Protein AF-A0A6F9BX04-F1 (afdb_monomer)

Radius of gyration: 13.68 Å; Cα contacts (8 Å, |Δi|>4): 235; chains: 1; bounding box: 34×24×38 Å

Foldseek 3Di:
DDDLDQAKAFDAPQDDPDQPVVQADNVRQKGFDPFAAFKWKDKAFDDDDPPAFDWKFKDFPNDTPDIDGPDDDDTDGHGIITMIGGHRHDTDDDPVCRIDIDMDGPDGD

Nearest PDB structures (foldseek):
  1gr3-assembly1_A  TM=8.282E-01  e=3.010E-05  Homo sapiens
  4ous-assembly1_A  TM=8.365E-01  e=3.389E-04  Danio rerio
  4oul-assembly1_C  TM=8.678E-01  e=1.077E-03  Homo sapiens
  4oum-assembly1_A  TM=8.353E-01  e=1.342E-03  Homo sapiens
  4oul-assembly2_E  TM=8.354E-01  e=6.264E-03  Homo sapiens

pLDDT: mean 86.27, std 12.37, range [44.34, 96.44]

Sequence (109 aa):
GVGPFNTDTTLIYSKVFTNTGSAYNPTTGIFTATVRGVYCIRFTAIELRNDQWMAVYLYHNDKRLMYSNDQDDGAGGGGVVYMRLPSGQGLYDSNNNHNTFSGFLLCPV

Solvent-accessible surface area (backbone atoms only — not comparable to full-atom values): 6388 Å² total; per-residue (Å²): 90,48,66,62,34,97,49,70,37,71,44,57,64,66,81,76,89,78,57,82,88,64,34,55,39,55,90,69,24,39,33,41,56,89,63,58,38,45,35,49,42,47,70,44,78,45,58,77,57,85,98,55,49,48,41,39,32,39,31,43,78,92,38,78,77,44,76,28,47,98,84,57,88,77,78,50,76,62,44,43,35,37,44,28,34,44,52,63,21,27,35,42,59,62,98,82,60,60,53,44,79,48,75,46,82,75,44,78,107

Structure (mmCIF, N/CA/C/O backbone):
data_AF-A0A6F9BX04-F1
#
_entry.id   AF-A0A6F9BX04-F1
#
loop_
_atom_site.group_PDB
_atom_site.id
_atom_site.type_symbol
_atom_site.label_atom_id
_atom_site.label_alt_id
_atom_site.label_comp_id
_atom_site.label_asym_id
_atom_site.label_entity_id
_atom_site.label_seq_id
_atom_site.pdbx_PDB_ins_code
_atom_site.Cartn_x
_atom_site.Cartn_y
_atom_site.Cartn_z
_atom_site.occupancy
_atom_site.B_iso_or_equiv
_atom_site.auth_seq_id
_atom_site.auth_comp_id
_atom_site.auth_asym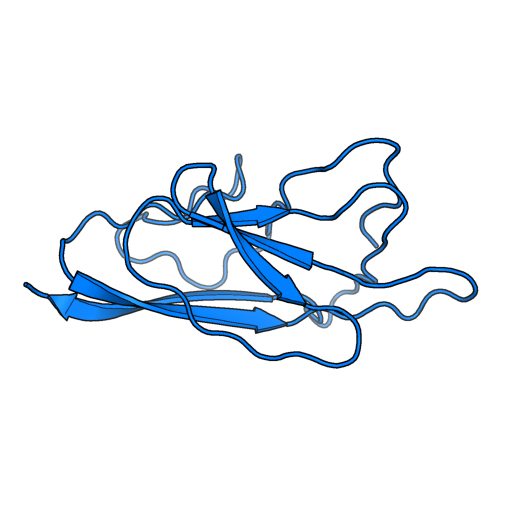_id
_atom_site.auth_atom_id
_atom_site.pdbx_PDB_model_num
ATOM 1 N N . GLY A 1 1 ? 13.688 1.552 -6.674 1.00 84.06 1 GLY A N 1
ATOM 2 C CA . GLY A 1 1 ? 12.462 1.167 -7.398 1.00 84.06 1 GLY A CA 1
ATOM 3 C C . GLY A 1 1 ? 12.033 -0.213 -6.955 1.00 84.06 1 GLY A C 1
ATOM 4 O O . GLY A 1 1 ? 12.883 -0.986 -6.527 1.00 84.06 1 GLY A O 1
ATOM 5 N N . VAL A 1 2 ? 10.740 -0.505 -7.032 1.00 91.06 2 VAL A N 1
ATOM 6 C CA . VAL A 1 2 ? 10.126 -1.792 -6.674 1.00 91.06 2 VAL A CA 1
ATOM 7 C C . VAL A 1 2 ? 9.583 -2.447 -7.946 1.00 91.06 2 VAL A C 1
ATOM 9 O O . VAL A 1 2 ? 9.087 -1.754 -8.837 1.00 91.06 2 VAL A O 1
ATOM 12 N N . GLY A 1 3 ? 9.709 -3.772 -8.054 1.00 92.69 3 GLY A N 1
ATOM 13 C CA . GLY A 1 3 ? 9.357 -4.515 -9.266 1.00 92.69 3 GLY A CA 1
ATOM 14 C C . GLY A 1 3 ? 10.213 -4.143 -10.494 1.00 92.69 3 GLY A C 1
ATOM 15 O O . GLY A 1 3 ? 11.170 -3.367 -10.377 1.00 92.69 3 GLY A O 1
ATOM 16 N N . PRO A 1 4 ? 9.882 -4.666 -11.683 1.00 92.88 4 PRO A N 1
ATOM 17 C CA . PRO A 1 4 ? 8.761 -5.563 -11.944 1.00 92.88 4 PRO A CA 1
ATOM 18 C C . PRO A 1 4 ? 8.962 -6.954 -11.338 1.00 92.88 4 PRO A C 1
ATOM 20 O O . PRO A 1 4 ? 10.076 -7.471 -11.281 1.00 92.88 4 PRO A O 1
ATOM 23 N N . PHE A 1 5 ? 7.866 -7.557 -10.879 1.00 93.94 5 PHE A N 1
ATOM 24 C CA . PHE A 1 5 ? 7.834 -8.938 -10.390 1.00 93.94 5 PHE A CA 1
ATOM 25 C C . PHE A 1 5 ? 7.019 -9.826 -11.336 1.00 93.94 5 PHE A C 1
ATOM 27 O O . PHE A 1 5 ? 6.115 -9.364 -12.035 1.00 93.94 5 PHE A O 1
ATOM 34 N N . ASN A 1 6 ? 7.297 -11.127 -11.336 1.00 94.88 6 ASN A N 1
ATOM 35 C CA . ASN A 1 6 ? 6.579 -12.120 -12.145 1.00 94.88 6 ASN A CA 1
ATOM 36 C C . ASN A 1 6 ? 5.237 -12.568 -11.530 1.00 94.88 6 ASN A C 1
ATOM 38 O O . ASN A 1 6 ? 4.532 -13.379 -12.121 1.00 94.88 6 ASN A O 1
ATOM 42 N N . THR A 1 7 ? 4.885 -12.045 -10.357 1.00 95.31 7 THR A N 1
ATOM 43 C CA . THR A 1 7 ? 3.627 -12.309 -9.653 1.00 95.31 7 THR A CA 1
ATOM 44 C C . THR A 1 7 ? 3.140 -11.047 -8.953 1.00 95.31 7 THR A C 1
ATOM 46 O O . THR A 1 7 ? 3.954 -10.209 -8.551 1.00 95.31 7 THR A O 1
ATOM 49 N N . ASP A 1 8 ? 1.830 -10.945 -8.732 1.00 94.25 8 ASP A N 1
ATOM 50 C CA . ASP A 1 8 ? 1.252 -9.889 -7.902 1.00 94.25 8 ASP A CA 1
ATOM 51 C C . ASP A 1 8 ? 1.889 -9.889 -6.511 1.00 94.25 8 ASP A C 1
ATOM 53 O O . ASP A 1 8 ? 1.886 -10.902 -5.808 1.00 94.25 8 ASP A O 1
ATOM 57 N N . THR A 1 9 ? 2.426 -8.743 -6.105 1.00 95.50 9 THR A N 1
ATOM 58 C CA . THR A 1 9 ? 3.220 -8.626 -4.880 1.00 95.50 9 THR A CA 1
ATOM 59 C C . THR A 1 9 ? 2.636 -7.552 -3.979 1.00 95.50 9 THR A C 1
ATOM 61 O O . THR A 1 9 ? 2.360 -6.440 -4.424 1.00 95.50 9 THR A O 1
ATOM 64 N N . THR A 1 10 ? 2.434 -7.869 -2.700 1.00 95.81 10 THR A N 1
ATOM 65 C CA . THR A 1 10 ? 1.998 -6.880 -1.705 1.00 95.81 10 THR A CA 1
ATOM 66 C C . THR A 1 10 ? 3.098 -5.841 -1.505 1.00 95.81 10 THR A C 1
ATOM 68 O O . THR A 1 10 ? 4.251 -6.189 -1.252 1.00 95.81 10 THR A O 1
ATOM 71 N N . LEU A 1 11 ? 2.745 -4.564 -1.636 1.00 95.38 11 LEU A N 1
ATOM 72 C CA . LEU A 1 11 ? 3.674 -3.460 -1.443 1.00 95.38 11 LEU A CA 1
ATOM 73 C C . LEU A 1 11 ? 3.920 -3.236 0.047 1.00 95.38 11 LEU A C 1
ATOM 75 O O . LEU A 1 11 ? 2.986 -3.083 0.832 1.00 95.38 11 LEU A O 1
ATOM 79 N N . ILE A 1 12 ? 5.198 -3.177 0.415 1.00 96.00 12 ILE A N 1
ATOM 80 C CA . ILE A 1 12 ? 5.644 -2.893 1.775 1.00 96.00 12 ILE A CA 1
ATOM 81 C C . ILE A 1 12 ? 6.225 -1.479 1.799 1.00 96.00 12 ILE A C 1
ATOM 83 O O . ILE A 1 12 ? 7.308 -1.229 1.273 1.00 96.00 12 ILE A O 1
ATOM 87 N N . TYR A 1 13 ? 5.520 -0.554 2.448 1.00 94.31 13 TYR A N 1
ATOM 88 C CA . TYR A 1 13 ? 6.030 0.783 2.750 1.00 94.31 13 TYR A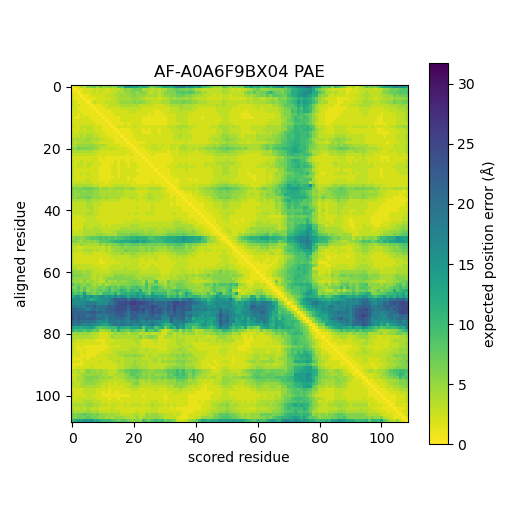 CA 1
ATOM 89 C C . TYR A 1 13 ? 6.846 0.704 4.043 1.00 94.31 13 TYR A C 1
ATOM 91 O O . TYR A 1 13 ? 6.301 0.782 5.145 1.00 94.31 13 TYR A O 1
ATOM 99 N N . SER A 1 14 ? 8.151 0.467 3.909 1.00 93.38 14 SER A N 1
ATOM 100 C CA . SER A 1 14 ? 9.066 0.225 5.035 1.00 93.38 14 SER A CA 1
ATOM 101 C C . SER A 1 14 ? 9.408 1.492 5.829 1.00 93.38 14 SER A C 1
ATOM 103 O O . SER A 1 14 ? 9.701 1.421 7.022 1.00 93.38 14 SER A O 1
ATOM 105 N N . LYS A 1 15 ? 9.343 2.667 5.193 1.00 94.25 15 LYS A N 1
ATOM 106 C CA . LYS A 1 15 ? 9.571 3.963 5.839 1.00 94.25 15 LYS A CA 1
ATOM 107 C C . LYS A 1 15 ? 8.286 4.475 6.493 1.00 94.25 15 LYS A C 1
ATOM 109 O O . LYS A 1 15 ? 7.415 5.030 5.829 1.00 94.25 15 LYS A O 1
ATOM 114 N N . VAL A 1 16 ? 8.183 4.301 7.808 1.00 95.81 16 VAL A N 1
ATOM 115 C CA . VAL A 1 16 ? 7.004 4.696 8.593 1.00 95.81 16 VAL A CA 1
ATOM 116 C C . VAL A 1 16 ? 7.158 6.124 9.123 1.00 95.81 16 VAL A C 1
ATOM 118 O O . VAL A 1 16 ? 7.996 6.378 9.982 1.00 95.81 16 VAL A O 1
ATOM 121 N N . PHE A 1 17 ? 6.320 7.049 8.647 1.00 95.00 17 PHE A N 1
ATOM 122 C CA . PHE A 1 17 ? 6.254 8.423 9.174 1.00 95.00 17 PHE A CA 1
ATOM 123 C C . PHE A 1 17 ? 5.388 8.531 10.431 1.00 95.00 17 PHE A C 1
ATOM 125 O O . PHE A 1 17 ? 5.709 9.258 11.367 1.00 95.00 17 PHE A O 1
ATOM 132 N N . THR A 1 18 ? 4.255 7.832 10.454 1.00 94.88 18 THR A N 1
ATOM 133 C CA . THR A 1 18 ? 3.314 7.805 11.578 1.00 94.88 18 THR A CA 1
ATOM 134 C C . THR A 1 18 ? 2.564 6.479 11.554 1.00 94.88 18 THR A C 1
ATOM 136 O O . THR A 1 18 ? 2.207 5.991 10.486 1.00 94.88 18 THR A O 1
ATOM 139 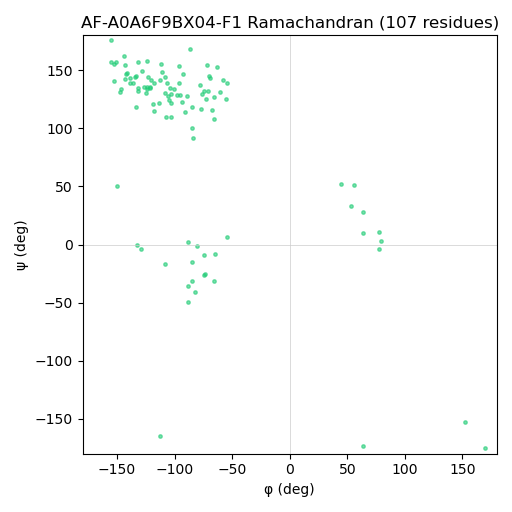N N . ASN A 1 19 ? 2.333 5.892 12.729 1.00 95.00 19 ASN A N 1
ATOM 140 C CA . ASN A 1 19 ? 1.570 4.651 12.887 1.00 95.00 19 ASN A CA 1
ATOM 141 C C . ASN A 1 19 ? 0.853 4.616 14.246 1.00 95.00 19 ASN A C 1
ATOM 143 O O . ASN A 1 19 ? 0.986 3.681 15.038 1.00 95.00 19 ASN A O 1
ATOM 147 N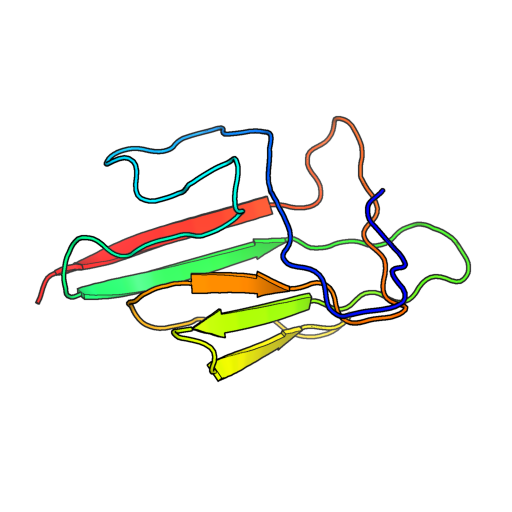 N . THR A 1 20 ? 0.139 5.695 14.558 1.00 92.00 20 THR A N 1
ATOM 148 C CA . THR A 1 20 ? -0.636 5.805 15.797 1.00 92.00 20 THR A CA 1
ATOM 149 C C . THR A 1 20 ? -1.694 4.705 15.853 1.00 92.00 20 THR A C 1
ATOM 151 O O . THR A 1 20 ? -2.416 4.481 14.885 1.00 92.00 20 THR A O 1
ATOM 154 N N . GLY A 1 21 ? -1.778 3.998 16.982 1.00 89.88 21 GLY A N 1
ATOM 155 C CA . GLY A 1 21 ? -2.667 2.842 17.136 1.00 89.88 21 GLY A CA 1
ATOM 156 C C . GLY A 1 21 ? -2.140 1.544 16.511 1.00 89.88 21 GLY A C 1
ATOM 157 O O . GLY A 1 21 ? -2.836 0.536 16.574 1.00 89.88 21 GLY A O 1
ATOM 158 N N . SER A 1 22 ? -0.922 1.545 15.948 1.00 93.75 22 SER A N 1
ATOM 159 C CA . SER A 1 22 ? -0.255 0.364 15.370 1.00 93.75 22 SER A CA 1
ATOM 160 C C . SER A 1 22 ? -1.098 -0.381 14.325 1.00 93.75 22 SER A C 1
ATOM 162 O O . SER A 1 22 ? -1.030 -1.603 14.212 1.00 93.75 22 SER A O 1
ATOM 164 N N . ALA A 1 23 ? -1.913 0.357 13.567 1.00 94.06 23 ALA A N 1
ATOM 165 C CA . ALA A 1 23 ? -2.819 -0.207 12.571 1.00 94.06 23 ALA A CA 1
ATOM 166 C C . ALA A 1 23 ? -2.084 -0.697 11.312 1.00 94.06 23 ALA A C 1
ATOM 168 O O . ALA A 1 23 ? -2.581 -1.581 10.622 1.00 94.06 23 ALA A O 1
ATOM 169 N N . TYR A 1 24 ? -0.908 -0.147 10.999 1.00 96.44 24 TYR A N 1
ATOM 170 C CA . TYR A 1 24 ? -0.085 -0.573 9.869 1.00 96.44 24 TYR A CA 1
ATOM 171 C C . TYR A 1 24 ? 1.067 -1.478 10.322 1.00 96.44 24 TYR A C 1
ATOM 173 O O . TYR A 1 24 ? 1.786 -1.155 11.268 1.00 96.44 24 TYR A O 1
ATOM 181 N N . ASN A 1 25 ? 1.282 -2.594 9.629 1.00 96.31 25 ASN A N 1
ATOM 182 C CA . ASN A 1 25 ? 2.410 -3.489 9.869 1.00 96.31 25 ASN A CA 1
ATOM 183 C C . ASN A 1 25 ? 3.492 -3.281 8.785 1.00 96.31 25 ASN A C 1
ATOM 185 O O . ASN A 1 25 ? 3.286 -3.686 7.639 1.00 96.31 25 ASN A O 1
ATOM 189 N N . PRO A 1 26 ? 4.664 -2.704 9.121 1.00 95.81 26 PRO A N 1
ATOM 190 C CA . PRO A 1 26 ? 5.717 -2.410 8.146 1.00 95.81 26 PRO A CA 1
ATOM 191 C C . PRO A 1 26 ? 6.487 -3.644 7.666 1.00 95.81 26 PRO A C 1
ATOM 193 O O . PRO A 1 26 ? 7.282 -3.533 6.740 1.00 95.81 26 PRO A O 1
ATOM 196 N N . THR A 1 27 ? 6.279 -4.811 8.277 1.00 96.25 27 THR A N 1
ATOM 197 C CA . THR A 1 27 ? 6.849 -6.081 7.812 1.00 96.25 27 THR A CA 1
ATOM 198 C C . THR A 1 27 ? 5.980 -6.722 6.734 1.00 96.25 27 THR A C 1
ATOM 200 O O . THR A 1 27 ? 6.505 -7.391 5.852 1.00 96.25 27 THR A O 1
ATOM 203 N N . THR A 1 28 ? 4.660 -6.522 6.783 1.00 96.19 28 THR A N 1
ATOM 204 C CA . THR A 1 28 ? 3.717 -7.155 5.845 1.00 96.19 28 THR A CA 1
ATOM 205 C C . THR A 1 28 ? 3.107 -6.191 4.829 1.00 96.19 28 THR A C 1
ATOM 207 O O . THR A 1 28 ? 2.555 -6.646 3.832 1.00 96.19 28 THR A O 1
ATOM 210 N N . GLY A 1 29 ? 3.179 -4.876 5.062 1.00 95.88 29 GLY A N 1
ATOM 211 C CA . GLY A 1 29 ? 2.523 -3.866 4.224 1.00 95.88 29 GLY A CA 1
ATOM 212 C C . GLY A 1 29 ? 1.014 -3.739 4.464 1.00 95.88 29 GLY A C 1
ATOM 213 O O . GLY A 1 29 ? 0.316 -3.088 3.688 1.00 95.88 29 GLY A O 1
ATOM 214 N N . ILE A 1 30 ? 0.493 -4.370 5.520 1.00 95.69 30 ILE A N 1
ATOM 215 C CA . ILE A 1 30 ? -0.947 -4.480 5.770 1.00 95.69 30 ILE A CA 1
ATOM 216 C C . ILE A 1 30 ? -1.407 -3.412 6.761 1.00 95.69 30 ILE A C 1
ATOM 218 O O . ILE A 1 30 ? -0.872 -3.302 7.864 1.00 95.69 30 ILE A O 1
ATOM 222 N N . PHE A 1 31 ? -2.453 -2.674 6.389 1.00 94.88 31 PHE A N 1
ATOM 223 C CA . PHE A 1 31 ? -3.225 -1.820 7.283 1.00 94.88 31 PHE A CA 1
ATOM 224 C C . PHE A 1 31 ? -4.458 -2.570 7.795 1.00 94.88 31 PHE A C 1
ATOM 226 O O . PHE A 1 31 ? -5.235 -3.113 7.014 1.00 94.88 31 PHE A O 1
ATOM 233 N N . THR A 1 32 ? -4.666 -2.586 9.106 1.00 93.75 32 THR A N 1
ATOM 234 C CA . THR A 1 32 ? -5.808 -3.235 9.756 1.00 93.75 32 THR A CA 1
ATOM 235 C C . THR A 1 32 ? -6.633 -2.194 10.497 1.00 93.75 32 THR A C 1
ATOM 237 O O . THR A 1 32 ? -6.172 -1.605 11.474 1.00 93.75 32 THR A O 1
ATOM 240 N N . ALA A 1 33 ? -7.875 -1.981 10.059 1.00 90.38 33 ALA A N 1
ATOM 241 C CA . ALA A 1 33 ? -8.830 -1.169 10.804 1.00 90.38 33 ALA A CA 1
ATOM 242 C C . ALA A 1 33 ? -9.183 -1.848 12.142 1.00 90.38 33 ALA A C 1
ATOM 244 O O . ALA A 1 33 ? -9.889 -2.854 12.170 1.00 90.38 33 ALA A O 1
ATOM 245 N N . THR A 1 34 ? -8.688 -1.300 13.253 1.00 86.62 34 THR A N 1
ATOM 246 C CA . THR A 1 34 ? -8.956 -1.798 14.617 1.00 86.62 34 THR A CA 1
ATOM 247 C C . THR A 1 34 ? -10.254 -1.255 15.215 1.00 86.62 34 THR A C 1
ATOM 249 O O . THR A 1 34 ? -10.758 -1.796 16.197 1.00 86.62 34 THR A O 1
ATOM 252 N N . VAL A 1 35 ? -10.812 -0.200 14.618 1.00 90.69 35 VAL A N 1
ATOM 253 C CA . VAL A 1 35 ? -12.073 0.430 15.015 1.00 90.69 35 VAL A CA 1
ATOM 254 C C . VAL A 1 35 ? -13.051 0.301 13.856 1.00 90.69 35 VAL A C 1
ATOM 256 O O . VAL A 1 35 ? -12.688 0.460 12.692 1.00 90.69 35 VAL A O 1
ATOM 259 N N . ARG A 1 36 ? -14.314 0.003 14.154 1.00 89.31 36 ARG A N 1
ATOM 260 C CA . ARG A 1 36 ? -15.357 0.030 13.129 1.00 89.31 36 ARG A CA 1
ATOM 261 C C . ARG A 1 36 ? -15.642 1.474 12.735 1.00 89.31 36 ARG A C 1
ATOM 263 O O . ARG A 1 36 ? -15.841 2.321 13.599 1.00 89.31 36 ARG A O 1
ATOM 270 N N . GLY A 1 37 ? -15.685 1.751 11.437 1.00 89.50 37 GLY A N 1
ATOM 271 C CA . GLY A 1 37 ? -15.958 3.096 10.950 1.00 89.50 37 GLY A CA 1
ATOM 272 C C . GLY A 1 37 ? -15.717 3.272 9.461 1.00 89.50 37 GLY A C 1
ATOM 273 O O . GLY A 1 37 ? -15.394 2.323 8.742 1.00 89.50 37 GLY A O 1
ATOM 274 N N . VAL A 1 38 ? -15.863 4.513 9.008 1.00 87.94 38 VAL A N 1
ATOM 275 C CA . VAL A 1 38 ? -15.511 4.929 7.649 1.00 87.94 38 VAL A CA 1
ATOM 276 C C . VAL A 1 38 ? -14.054 5.362 7.638 1.00 87.94 38 VAL A C 1
ATOM 278 O O . VAL A 1 38 ? -13.649 6.203 8.436 1.00 87.94 38 VAL A O 1
ATOM 281 N N . TYR A 1 39 ? -13.274 4.804 6.719 1.00 89.25 39 TYR A N 1
ATOM 282 C CA . TYR A 1 39 ? -11.865 5.130 6.546 1.00 89.25 39 TYR A CA 1
ATOM 283 C C . TYR A 1 39 ? -11.656 5.870 5.230 1.00 89.25 39 TYR A C 1
ATOM 285 O O . TYR A 1 39 ? -12.358 5.626 4.254 1.00 89.25 39 TYR A O 1
ATOM 293 N N . CYS A 1 40 ? -10.675 6.764 5.208 1.00 87.62 40 CYS A N 1
ATOM 294 C CA . CYS A 1 40 ? -10.113 7.296 3.980 1.00 87.62 40 CYS A CA 1
ATOM 295 C C . CYS A 1 40 ? -8.753 6.646 3.762 1.00 87.62 40 CYS A C 1
ATOM 297 O O . CYS A 1 40 ? -7.881 6.700 4.635 1.00 87.62 40 CYS A O 1
ATOM 299 N N . ILE A 1 41 ? -8.591 6.035 2.594 1.00 89.12 41 ILE A N 1
ATOM 300 C CA . ILE A 1 41 ? -7.325 5.487 2.129 1.00 89.12 41 ILE A CA 1
ATOM 301 C C . ILE A 1 41 ? -6.831 6.382 1.003 1.00 89.12 41 ILE A C 1
ATOM 303 O O . ILE A 1 41 ? -7.592 6.708 0.096 1.00 89.12 41 ILE A O 1
ATOM 307 N N . ARG A 1 42 ? -5.569 6.794 1.084 1.00 88.25 42 ARG A N 1
ATOM 308 C CA . ARG A 1 42 ? -4.886 7.588 0.063 1.00 88.25 42 ARG A CA 1
ATOM 309 C C . ARG A 1 42 ? -3.518 6.995 -0.200 1.00 88.25 42 ARG A C 1
ATOM 311 O O . ARG A 1 42 ? -2.854 6.529 0.725 1.00 88.25 42 ARG A O 1
ATOM 318 N N . PHE A 1 43 ? -3.084 7.059 -1.443 1.00 90.69 43 PHE A N 1
ATOM 319 C CA . PHE A 1 43 ? -1.749 6.651 -1.835 1.00 90.69 43 PHE A CA 1
ATOM 320 C C . PHE A 1 43 ? -1.228 7.571 -2.932 1.00 90.69 43 PHE A C 1
ATOM 322 O O . PHE A 1 43 ? -1.994 8.270 -3.589 1.00 90.69 43 PHE A O 1
ATOM 329 N N . THR A 1 44 ? 0.083 7.553 -3.117 1.00 89.88 44 THR A N 1
ATOM 330 C CA . THR A 1 44 ? 0.733 8.072 -4.319 1.00 89.88 44 THR A CA 1
ATOM 331 C C . THR A 1 44 ? 1.551 6.946 -4.926 1.00 89.88 44 THR A C 1
ATOM 333 O O . THR A 1 44 ? 2.114 6.121 -4.199 1.00 89.88 44 THR A O 1
ATOM 336 N N . ALA A 1 45 ? 1.599 6.899 -6.248 1.00 89.88 45 ALA A N 1
ATOM 337 C CA . ALA A 1 45 ? 2.391 5.951 -7.009 1.00 89.88 45 ALA A CA 1
ATOM 338 C C . ALA A 1 45 ? 3.018 6.697 -8.188 1.00 89.88 45 ALA A C 1
ATOM 340 O O . ALA A 1 45 ? 2.367 7.552 -8.786 1.00 89.88 45 ALA A O 1
ATOM 341 N N . ILE A 1 46 ? 4.282 6.412 -8.486 1.00 87.62 46 ILE A N 1
ATOM 342 C CA . ILE A 1 46 ? 4.936 6.910 -9.692 1.00 87.62 46 ILE A CA 1
ATOM 343 C C . ILE A 1 46 ? 5.867 5.846 -10.261 1.00 87.62 46 ILE A C 1
ATOM 345 O O . ILE A 1 46 ? 6.532 5.115 -9.524 1.00 87.62 46 ILE A O 1
ATOM 349 N N . GLU A 1 47 ? 5.985 5.822 -11.580 1.00 89.38 47 GLU A N 1
ATOM 350 C CA . GLU A 1 47 ? 7.056 5.148 -12.299 1.00 89.38 47 GLU A CA 1
ATOM 351 C C . GLU A 1 47 ? 7.756 6.166 -13.204 1.00 89.38 47 GLU A C 1
ATOM 353 O O . GLU A 1 47 ? 7.112 6.969 -13.868 1.00 89.38 47 GLU A O 1
ATOM 358 N N . LEU A 1 48 ? 9.088 6.167 -13.179 1.00 86.75 48 LEU A N 1
ATOM 359 C CA . LEU A 1 48 ? 9.943 7.093 -13.935 1.00 86.75 48 LEU A CA 1
ATOM 360 C C . LEU A 1 48 ? 11.018 6.354 -14.740 1.00 86.75 48 LEU A C 1
ATOM 362 O O . LEU A 1 48 ? 11.813 6.980 -15.440 1.00 86.75 48 LEU A O 1
ATOM 366 N N . ARG A 1 49 ? 11.102 5.026 -14.615 1.00 87.19 49 ARG A N 1
ATOM 367 C CA . ARG A 1 49 ? 11.992 4.199 -15.423 1.00 87.19 49 ARG A CA 1
ATOM 368 C C . ARG A 1 49 ? 11.414 4.084 -16.825 1.00 87.19 49 ARG A C 1
ATOM 370 O O . ARG A 1 49 ? 10.246 3.748 -16.996 1.00 87.19 49 ARG A O 1
ATOM 377 N N . ASN A 1 50 ? 12.268 4.305 -17.818 1.00 78.31 50 ASN A N 1
ATOM 378 C CA . ASN A 1 50 ? 11.916 4.041 -19.207 1.00 78.31 50 ASN A CA 1
ATOM 379 C C . ASN A 1 50 ? 11.523 2.560 -19.366 1.00 78.31 50 ASN A C 1
ATOM 381 O O . ASN A 1 50 ? 12.117 1.687 -18.730 1.00 78.31 50 ASN A O 1
ATOM 385 N N . ASP A 1 51 ? 10.512 2.303 -20.197 1.00 81.94 51 ASP A N 1
ATOM 386 C CA . ASP A 1 51 ? 9.983 0.971 -20.519 1.00 81.94 51 ASP A CA 1
ATOM 387 C C . ASP A 1 51 ? 9.363 0.195 -19.343 1.00 81.94 51 ASP A C 1
ATOM 389 O O . ASP A 1 51 ? 9.357 -1.036 -19.344 1.00 81.94 51 ASP A O 1
ATOM 393 N N . GLN A 1 52 ? 8.827 0.886 -18.332 1.00 85.06 52 GLN A N 1
ATOM 394 C CA . GLN A 1 52 ? 8.089 0.269 -17.225 1.00 85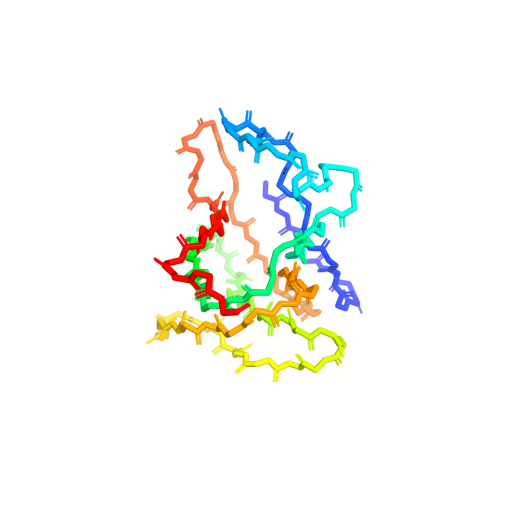.06 52 GLN A CA 1
ATOM 395 C C . GLN A 1 52 ? 6.689 0.863 -17.103 1.00 85.06 52 GLN A C 1
ATOM 397 O O . GLN A 1 52 ? 6.508 2.072 -17.195 1.00 85.06 52 GLN A O 1
ATOM 402 N N . TRP A 1 53 ? 5.698 -0.006 -16.913 1.00 86.06 53 TRP A N 1
ATOM 403 C CA . TRP A 1 53 ? 4.309 0.405 -16.729 1.00 86.06 53 TRP A CA 1
ATOM 404 C C . TRP A 1 53 ? 4.017 0.550 -15.238 1.00 86.06 53 TRP A C 1
ATOM 406 O O . TRP A 1 53 ? 4.560 -0.198 -14.414 1.00 86.06 53 TRP A O 1
ATOM 416 N N . MET A 1 54 ? 3.153 1.506 -14.906 1.00 85.69 54 MET A N 1
ATOM 417 C CA . MET A 1 54 ? 2.690 1.730 -13.547 1.00 85.69 54 MET A CA 1
ATOM 418 C C . MET A 1 54 ? 1.260 1.232 -13.382 1.00 85.69 54 MET A C 1
ATOM 420 O O . MET A 1 54 ? 0.336 1.662 -14.075 1.00 85.69 54 MET A O 1
ATOM 424 N N . ALA A 1 55 ? 1.058 0.398 -12.369 1.00 88.38 55 ALA A N 1
ATOM 425 C CA . ALA A 1 55 ? -0.256 0.220 -11.789 1.00 88.38 55 ALA A CA 1
ATOM 426 C C . ALA A 1 55 ? -0.166 -0.252 -10.342 1.00 88.38 55 ALA A C 1
ATOM 428 O O . ALA A 1 55 ? 0.810 -0.873 -9.924 1.00 88.38 55 ALA A O 1
ATOM 429 N N . VAL A 1 56 ? -1.230 -0.002 -9.590 1.00 89.88 56 VAL A N 1
ATOM 430 C CA . VAL A 1 56 ? -1.415 -0.496 -8.233 1.00 89.88 56 VAL A CA 1
ATOM 431 C C . VAL A 1 56 ? -2.855 -0.955 -8.021 1.00 89.88 56 VAL A C 1
ATOM 433 O O . VAL A 1 56 ? -3.815 -0.378 -8.533 1.00 89.88 56 VAL A O 1
ATOM 436 N N . TYR A 1 57 ? -3.012 -2.020 -7.245 1.00 91.44 57 TYR A N 1
ATOM 437 C CA . TYR A 1 57 ? -4.302 -2.492 -6.769 1.00 91.44 57 TYR A CA 1
ATOM 438 C C . TYR A 1 57 ? -4.494 -2.115 -5.306 1.00 91.44 57 TYR A C 1
ATOM 440 O O . TYR A 1 57 ? -3.619 -2.382 -4.483 1.00 91.44 57 TYR A O 1
ATOM 448 N N . LEU A 1 58 ? -5.677 -1.604 -4.970 1.00 90.81 58 LEU A N 1
ATOM 449 C CA . LEU A 1 58 ? -6.131 -1.521 -3.586 1.00 90.81 58 LEU A CA 1
ATOM 450 C C . LEU A 1 58 ? -6.965 -2.761 -3.269 1.00 90.81 58 LEU A C 1
ATOM 452 O O . LEU A 1 58 ? -7.974 -3.016 -3.932 1.00 90.81 58 LEU A O 1
ATOM 456 N N . TYR A 1 59 ? -6.563 -3.514 -2.251 1.00 89.81 59 TYR A N 1
ATOM 457 C CA . TYR A 1 59 ? -7.289 -4.683 -1.766 1.00 89.81 59 TYR A CA 1
ATOM 458 C C . TYR A 1 59 ? -7.936 -4.407 -0.415 1.00 89.81 59 TYR A C 1
ATOM 460 O O . TYR A 1 59 ? -7.356 -3.735 0.435 1.00 89.81 59 TYR A O 1
ATOM 468 N N . HIS A 1 60 ? -9.122 -4.978 -0.218 1.00 87.69 60 HIS A N 1
ATOM 469 C CA . HIS A 1 60 ? -9.836 -5.031 1.049 1.00 87.69 60 HIS A CA 1
ATOM 470 C C . HIS A 1 60 ? -10.350 -6.442 1.298 1.00 87.69 60 HIS A C 1
ATOM 472 O O . HIS A 1 60 ? -11.142 -6.950 0.505 1.00 87.69 60 HIS A O 1
ATOM 478 N N . ASN A 1 61 ? -9.896 -7.080 2.381 1.00 86.88 61 ASN A N 1
ATOM 479 C CA . ASN A 1 61 ? -10.258 -8.462 2.731 1.00 86.88 61 ASN A CA 1
ATOM 480 C C . ASN A 1 61 ? -10.200 -9.412 1.510 1.00 86.88 61 ASN A C 1
ATOM 482 O O . ASN A 1 61 ? -11.183 -10.072 1.171 1.00 86.88 61 ASN A O 1
ATOM 486 N N . ASP A 1 62 ? -9.064 -9.391 0.805 1.00 85.31 62 ASP A N 1
ATOM 487 C CA . ASP A 1 62 ? -8.769 -10.187 -0.401 1.00 85.31 62 ASP A CA 1
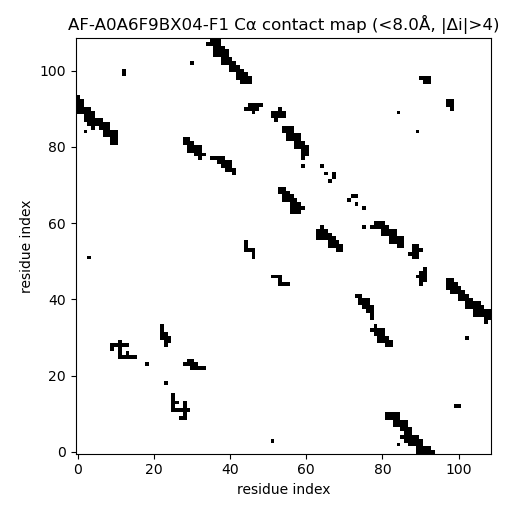ATOM 488 C C . ASP A 1 62 ? -9.643 -9.900 -1.633 1.00 85.31 62 ASP A C 1
ATOM 490 O O . ASP A 1 62 ? -9.535 -10.573 -2.659 1.00 85.31 62 ASP A O 1
ATOM 494 N N . LYS A 1 63 ? -10.453 -8.840 -1.590 1.00 85.25 63 LYS A N 1
ATOM 495 C CA . LYS A 1 63 ? -11.185 -8.317 -2.745 1.00 85.25 63 LYS A CA 1
ATOM 496 C C . LYS A 1 63 ? -10.501 -7.066 -3.274 1.00 85.25 63 LYS A C 1
ATOM 498 O O . LYS A 1 63 ? -10.253 -6.122 -2.529 1.00 85.25 63 LYS A O 1
ATOM 503 N N . ARG A 1 64 ? -10.239 -7.025 -4.579 1.00 83.69 64 ARG A N 1
ATOM 504 C CA . ARG A 1 64 ? -9.756 -5.811 -5.244 1.00 83.69 64 ARG A CA 1
ATOM 505 C C . ARG A 1 64 ? -10.865 -4.754 -5.238 1.00 83.69 64 ARG A C 1
ATOM 507 O O . ARG A 1 64 ? -11.897 -4.960 -5.872 1.00 83.69 64 ARG A O 1
ATOM 514 N N . LEU A 1 65 ? -10.637 -3.638 -4.551 1.00 82.69 65 LEU A N 1
ATOM 515 C CA . LEU A 1 65 ? -11.535 -2.479 -4.544 1.00 82.69 65 LEU A CA 1
ATOM 516 C C . LEU A 1 65 ? -11.226 -1.501 -5.669 1.00 82.69 65 LEU A C 1
ATOM 518 O O . LEU A 1 65 ? -12.136 -0.891 -6.217 1.00 82.69 65 LEU A O 1
ATOM 522 N N . MET A 1 66 ? -9.945 -1.345 -5.995 1.00 79.88 66 MET A N 1
ATOM 523 C CA . MET A 1 66 ? -9.497 -0.358 -6.966 1.00 79.88 66 MET A CA 1
ATOM 524 C C . MET A 1 66 ? -8.374 -0.922 -7.825 1.00 79.88 66 MET A C 1
ATOM 526 O O . MET A 1 66 ? -7.544 -1.712 -7.365 1.00 79.88 66 MET A O 1
ATOM 530 N N . TYR A 1 67 ? -8.353 -0.474 -9.070 1.00 76.25 67 TYR A N 1
ATOM 531 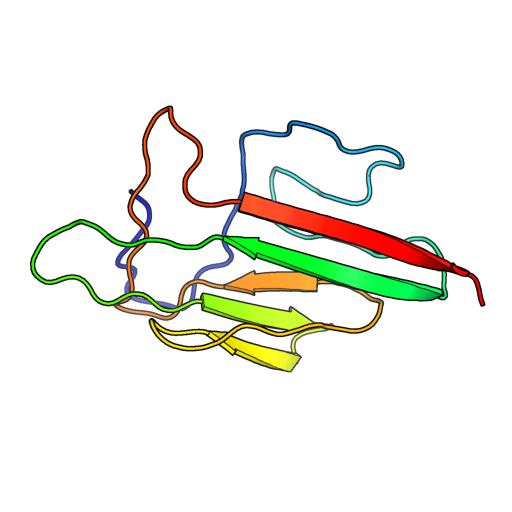C CA . TYR A 1 67 ? -7.200 -0.508 -9.947 1.00 76.25 67 TYR A CA 1
ATOM 532 C C . TYR A 1 67 ? -6.868 0.937 -10.297 1.00 76.25 67 TYR A C 1
ATOM 534 O O . TYR A 1 67 ? -7.733 1.639 -10.802 1.00 76.25 67 TYR A O 1
ATOM 542 N N . SER A 1 68 ? -5.656 1.371 -9.972 1.00 72.38 68 SER A N 1
ATOM 543 C CA . SER A 1 68 ? -5.125 2.664 -10.387 1.00 72.38 68 SER A CA 1
ATOM 544 C C . SER A 1 68 ? -3.966 2.394 -11.330 1.00 72.38 68 SER A C 1
ATOM 546 O O . SER A 1 68 ? -3.032 1.665 -10.989 1.00 72.38 68 SER A O 1
ATOM 548 N N . ASN A 1 69 ? -4.069 2.923 -12.537 1.00 70.38 69 ASN A N 1
ATOM 549 C CA . ASN A 1 69 ? -2.963 3.066 -13.473 1.00 70.38 69 ASN A CA 1
ATOM 550 C C . ASN A 1 69 ? -2.693 4.571 -13.629 1.00 70.38 69 ASN A C 1
ATOM 552 O O . ASN A 1 69 ? -3.177 5.351 -12.812 1.00 70.38 69 ASN A O 1
ATOM 556 N N . ASP A 1 70 ? -1.950 4.993 -14.648 1.00 64.12 70 ASP A N 1
ATOM 557 C CA . ASP A 1 70 ? -1.582 6.400 -14.889 1.00 64.12 70 ASP A CA 1
ATOM 558 C C . ASP A 1 70 ? -2.760 7.418 -14.971 1.00 64.12 70 ASP A C 1
ATOM 560 O O . ASP A 1 70 ? -2.527 8.581 -15.297 1.00 64.12 70 ASP A O 1
ATOM 564 N N . GLN A 1 71 ? -4.018 7.033 -14.698 1.00 48.16 71 GLN A N 1
ATOM 565 C CA . GLN A 1 71 ? -5.208 7.879 -14.837 1.00 48.16 71 GLN A CA 1
ATOM 566 C C . GLN A 1 71 ? -6.223 7.908 -13.668 1.00 48.16 71 GLN A C 1
ATOM 568 O O . GLN A 1 71 ? -7.182 8.663 -13.795 1.00 48.16 71 GLN A O 1
ATOM 573 N N . ASP A 1 72 ? -6.062 7.192 -12.541 1.00 51.09 72 ASP A N 1
ATOM 574 C CA . ASP A 1 72 ? -7.179 7.035 -11.571 1.00 51.09 72 ASP A CA 1
ATOM 575 C C . ASP A 1 72 ? -6.862 7.301 -10.081 1.00 51.09 72 ASP A C 1
ATOM 577 O O . ASP A 1 72 ? -5.919 6.734 -9.523 1.00 51.09 72 ASP A O 1
ATOM 581 N N . ASP A 1 73 ? -7.759 8.050 -9.413 1.00 49.00 73 ASP A N 1
ATOM 582 C CA . ASP A 1 73 ? -7.858 8.271 -7.955 1.00 49.00 73 ASP A CA 1
ATOM 583 C C . ASP A 1 73 ? -9.056 7.499 -7.363 1.00 49.00 73 ASP A C 1
ATOM 585 O O . ASP A 1 73 ? -10.149 7.494 -7.932 1.00 49.00 73 ASP A O 1
ATOM 589 N N . GLY A 1 74 ? -8.909 6.873 -6.189 1.00 49.78 74 GLY A N 1
ATOM 590 C CA . GLY A 1 74 ? -10.011 6.123 -5.570 1.00 49.78 74 GLY A CA 1
ATOM 591 C C . GLY A 1 74 ? -9.950 6.034 -4.048 1.00 49.78 74 GLY A C 1
ATOM 592 O O . GLY A 1 74 ? -8.892 6.144 -3.433 1.00 49.78 74 GLY A O 1
ATOM 593 N N . ALA A 1 75 ? -11.128 5.842 -3.444 1.00 47.31 75 ALA A N 1
ATOM 594 C CA . ALA A 1 75 ? -11.365 5.785 -2.000 1.00 47.31 75 ALA A CA 1
ATOM 595 C C . ALA A 1 75 ? -11.981 4.429 -1.595 1.00 47.31 75 ALA A C 1
ATOM 597 O O . ALA A 1 75 ? -12.826 3.894 -2.310 1.00 47.31 75 ALA A O 1
ATOM 598 N N . GLY A 1 76 ? -11.580 3.876 -0.441 1.00 45.25 76 GLY A N 1
ATOM 599 C CA . GLY A 1 76 ? -12.024 2.560 0.053 1.00 45.25 76 GLY A CA 1
ATOM 600 C C . GLY A 1 76 ? -12.550 2.576 1.496 1.00 45.25 76 GLY A C 1
ATOM 601 O O . GLY A 1 76 ? -12.099 3.377 2.309 1.00 45.25 76 GLY A O 1
ATOM 602 N N . GLY A 1 77 ? -13.505 1.687 1.805 1.00 44.34 77 GLY A N 1
ATOM 603 C CA . GLY A 1 77 ? -14.127 1.501 3.130 1.00 44.34 77 GLY A CA 1
ATOM 604 C C . GLY A 1 77 ? -13.367 0.546 4.073 1.00 44.34 77 GLY A C 1
ATOM 605 O O . GLY A 1 77 ? -12.440 -0.145 3.664 1.00 44.34 77 GLY A O 1
ATOM 606 N N . GLY A 1 78 ? -13.746 0.531 5.360 1.00 52.25 78 GLY A N 1
ATOM 607 C CA . GLY A 1 78 ? -12.962 -0.049 6.466 1.00 52.25 78 GLY A CA 1
ATOM 608 C C . GLY A 1 78 ? -12.818 -1.581 6.501 1.00 52.25 78 GLY A C 1
ATOM 609 O O . GLY A 1 78 ? -13.757 -2.317 6.207 1.00 52.25 78 GLY A O 1
ATOM 610 N N . GLY A 1 79 ? -11.636 -2.064 6.911 1.00 60.19 79 GLY A N 1
ATOM 611 C CA . GLY A 1 79 ? -11.247 -3.469 7.147 1.00 60.19 79 GLY A CA 1
ATOM 612 C C . GLY A 1 79 ? -9.741 -3.673 6.932 1.00 60.19 79 GLY A C 1
ATOM 613 O O . GLY A 1 79 ? -8.978 -2.726 7.131 1.00 60.19 79 GLY A O 1
ATOM 614 N N . VAL A 1 80 ? -9.297 -4.881 6.559 1.00 71.12 80 VAL A N 1
ATOM 615 C CA . VAL A 1 80 ? -7.884 -5.127 6.219 1.00 71.12 80 VAL A CA 1
ATOM 616 C C . VAL A 1 80 ? -7.628 -4.583 4.822 1.00 71.12 80 VAL A C 1
ATOM 618 O O . VAL A 1 80 ? -8.236 -5.060 3.868 1.00 71.12 80 VAL A O 1
ATOM 621 N N . VAL A 1 81 ? -6.755 -3.586 4.709 1.00 83.62 81 VAL A N 1
ATOM 622 C CA . VAL A 1 81 ? -6.442 -2.879 3.468 1.00 83.62 81 VAL A CA 1
ATOM 623 C C . VAL A 1 81 ? -4.954 -2.996 3.167 1.00 83.62 81 VAL A C 1
ATOM 625 O O . VAL A 1 81 ? -4.116 -2.807 4.047 1.00 83.62 81 VAL A O 1
ATOM 628 N N . TYR A 1 82 ? -4.613 -3.291 1.919 1.00 86.44 82 TYR A N 1
ATOM 629 C CA . TYR A 1 82 ? -3.226 -3.313 1.465 1.00 86.44 82 TYR A CA 1
ATOM 630 C C . TYR A 1 82 ? -3.124 -2.979 -0.021 1.00 86.44 82 TYR A C 1
ATOM 632 O O . TYR A 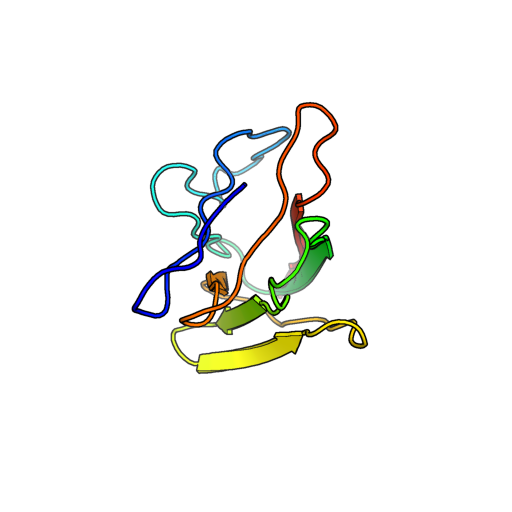1 82 ? -4.079 -3.132 -0.786 1.00 86.44 82 TYR A O 1
ATOM 640 N N . MET A 1 83 ? -1.942 -2.517 -0.419 1.00 91.31 83 MET A N 1
ATOM 641 C CA . MET A 1 83 ? -1.619 -2.209 -1.807 1.00 91.31 83 MET A CA 1
ATOM 642 C C . MET A 1 83 ? -0.908 -3.403 -2.445 1.00 91.31 83 MET A C 1
ATOM 644 O O . MET A 1 83 ? -0.045 -4.025 -1.823 1.00 91.31 83 MET A O 1
ATOM 648 N N . ARG A 1 84 ? -1.242 -3.723 -3.694 1.00 91.62 84 ARG A N 1
ATOM 649 C CA . ARG A 1 84 ? -0.552 -4.742 -4.494 1.00 91.62 84 ARG A CA 1
ATOM 650 C C . ARG A 1 84 ? -0.001 -4.138 -5.775 1.00 91.62 84 ARG A C 1
ATOM 652 O O . ARG A 1 84 ? -0.707 -3.415 -6.469 1.00 91.62 84 ARG A O 1
ATOM 659 N N . LEU A 1 85 ? 1.238 -4.484 -6.096 1.00 92.12 85 LEU A N 1
ATOM 660 C CA . LEU A 1 85 ? 1.849 -4.244 -7.394 1.00 92.12 85 LEU A CA 1
ATOM 661 C C . LEU A 1 85 ? 1.459 -5.403 -8.324 1.00 92.12 85 LEU A C 1
ATOM 663 O O . LEU A 1 85 ? 1.789 -6.548 -7.993 1.00 92.12 85 LEU A O 1
ATOM 667 N N . PRO A 1 86 ? 0.749 -5.152 -9.437 1.00 91.75 86 PRO A N 1
ATOM 668 C CA . PRO A 1 86 ? 0.433 -6.195 -10.403 1.00 91.75 86 PRO A CA 1
ATOM 669 C C . PRO A 1 86 ? 1.709 -6.763 -11.032 1.00 91.75 86 PRO A C 1
ATOM 671 O O . PRO A 1 86 ? 2.720 -6.065 -11.156 1.00 91.75 86 PRO A O 1
ATOM 674 N N . SER A 1 87 ? 1.665 -8.022 -11.466 1.00 93.00 87 SER A N 1
ATOM 675 C CA . SER A 1 87 ? 2.792 -8.610 -12.195 1.00 93.00 87 SER A CA 1
ATOM 676 C C . SER A 1 87 ? 3.198 -7.765 -13.416 1.00 93.00 87 SER A C 1
ATOM 678 O O . SER A 1 87 ? 2.358 -7.229 -14.138 1.00 93.00 87 SER A O 1
ATOM 680 N N . GLY A 1 88 ? 4.509 -7.635 -13.634 1.00 91.44 88 GLY A N 1
ATOM 681 C CA . GLY A 1 88 ? 5.090 -6.876 -14.742 1.00 91.44 88 GLY A CA 1
ATOM 682 C C . GLY A 1 88 ? 5.082 -5.356 -14.559 1.00 91.44 88 GLY A C 1
ATOM 683 O O . GLY A 1 88 ? 5.634 -4.661 -15.403 1.00 91.44 88 GLY A O 1
ATOM 684 N N . GLN A 1 89 ? 4.496 -4.839 -13.475 1.00 90.06 89 GLN A N 1
ATOM 685 C CA . GLN A 1 89 ? 4.434 -3.404 -13.183 1.00 90.06 89 GLN A CA 1
ATOM 686 C C . GLN A 1 89 ? 5.556 -2.976 -12.244 1.00 90.06 89 GLN A C 1
ATOM 688 O O . GLN A 1 89 ? 6.047 -3.768 -11.436 1.00 90.06 89 GLN A O 1
ATOM 693 N N . GLY A 1 90 ? 5.936 -1.707 -12.329 1.00 91.50 90 GLY A N 1
ATOM 694 C CA . GLY A 1 90 ? 6.999 -1.111 -11.541 1.00 91.50 90 GLY A CA 1
ATOM 695 C C . GLY A 1 90 ? 6.548 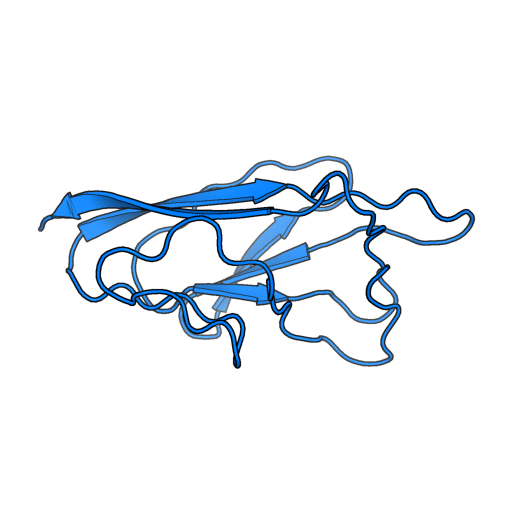0.115 -10.754 1.00 91.50 90 GLY A C 1
ATOM 696 O O . GLY A 1 90 ? 5.568 0.769 -11.102 1.00 91.50 90 GLY A O 1
ATOM 697 N N . LEU A 1 91 ? 7.294 0.425 -9.691 1.00 91.38 91 LEU A N 1
ATOM 698 C CA . LEU A 1 91 ? 7.286 1.746 -9.065 1.00 91.38 91 LEU A CA 1
ATOM 699 C C . LEU A 1 91 ? 8.709 2.292 -8.962 1.00 91.38 91 LEU A C 1
ATOM 701 O O . LEU A 1 91 ? 9.643 1.604 -8.526 1.00 91.38 91 LEU A O 1
ATOM 705 N N . TYR A 1 92 ? 8.876 3.563 -9.299 1.00 90.19 92 TYR A N 1
ATOM 706 C CA . TYR A 1 92 ? 10.123 4.282 -9.102 1.00 90.19 92 TYR A CA 1
ATOM 707 C C . TYR A 1 92 ? 10.263 4.682 -7.641 1.00 90.19 92 TYR A C 1
ATOM 709 O O . TYR A 1 92 ? 9.321 5.184 -7.051 1.00 90.19 92 TYR A O 1
ATOM 717 N N . ASP A 1 93 ? 11.447 4.525 -7.056 1.00 87.88 93 ASP A N 1
ATOM 718 C CA . ASP A 1 93 ? 11.672 4.905 -5.660 1.00 87.88 93 ASP A CA 1
ATOM 719 C C . ASP A 1 93 ? 12.982 5.678 -5.511 1.00 87.88 93 ASP A C 1
ATOM 721 O O . ASP A 1 93 ? 13.954 5.390 -6.215 1.00 87.88 93 ASP A O 1
ATOM 725 N N . SER A 1 94 ? 12.978 6.651 -4.602 1.00 87.44 94 SER A N 1
ATOM 726 C CA . SER A 1 94 ? 14.088 7.553 -4.292 1.00 87.44 94 SER A CA 1
ATOM 727 C C . SER A 1 94 ? 13.946 8.087 -2.859 1.00 87.44 94 SER A C 1
ATOM 729 O O . SER A 1 94 ? 12.929 7.886 -2.194 1.00 87.44 94 SER A O 1
ATOM 731 N N . ASN A 1 95 ? 14.921 8.867 -2.390 1.00 87.50 95 ASN A N 1
ATOM 732 C CA . ASN A 1 95 ? 14.859 9.490 -1.062 1.00 87.50 95 ASN A CA 1
ATOM 733 C C . ASN A 1 95 ? 13.720 10.525 -0.895 1.00 87.50 95 ASN A C 1
ATOM 735 O O . ASN A 1 95 ? 13.463 10.965 0.228 1.00 87.50 95 ASN A O 1
ATOM 739 N N . ASN A 1 96 ? 13.020 10.889 -1.978 1.00 89.19 96 ASN A N 1
ATOM 740 C CA . ASN A 1 96 ? 11.958 11.899 -1.987 1.00 89.19 96 ASN A CA 1
ATOM 741 C C . ASN A 1 96 ? 10.555 11.349 -1.663 1.00 89.19 96 ASN A C 1
ATOM 743 O O . ASN A 1 96 ? 9.601 12.119 -1.646 1.00 89.19 96 ASN A O 1
ATOM 747 N N . ASN A 1 97 ? 10.414 10.051 -1.362 1.00 88.81 97 ASN A N 1
ATOM 748 C CA . ASN A 1 97 ? 9.144 9.414 -0.965 1.00 88.81 97 ASN A CA 1
ATOM 749 C C . ASN A 1 97 ? 8.011 9.616 -1.987 1.00 88.81 97 ASN A C 1
ATOM 751 O O . ASN A 1 97 ? 6.915 10.054 -1.643 1.00 88.81 97 ASN A O 1
ATOM 755 N N . HIS A 1 98 ? 8.269 9.307 -3.256 1.00 88.00 98 HIS A N 1
ATOM 756 C CA . HIS A 1 98 ? 7.263 9.485 -4.304 1.00 88.00 98 HIS A CA 1
ATOM 757 C C . HIS A 1 98 ? 6.050 8.561 -4.145 1.00 88.00 98 HIS A C 1
ATOM 759 O O . HIS A 1 98 ? 4.935 8.942 -4.501 1.00 88.00 98 HIS A O 1
ATOM 765 N N . ASN A 1 99 ? 6.261 7.365 -3.588 1.00 90.50 99 ASN A N 1
ATOM 766 C CA . ASN A 1 99 ? 5.192 6.410 -3.324 1.00 90.50 99 ASN A CA 1
ATOM 767 C C . ASN A 1 99 ? 4.855 6.416 -1.844 1.00 90.50 99 ASN A C 1
ATOM 769 O O . ASN A 1 99 ? 5.708 6.140 -0.997 1.00 90.50 99 ASN A O 1
ATOM 773 N N . THR A 1 100 ? 3.600 6.698 -1.537 1.00 92.50 100 THR A N 1
ATOM 774 C CA . THR A 1 100 ? 3.110 6.789 -0.166 1.00 92.50 100 THR A CA 1
ATOM 775 C C . THR A 1 100 ? 1.826 5.997 -0.018 1.00 92.50 100 THR A C 1
ATOM 777 O O . THR A 1 100 ? 1.109 5.759 -0.986 1.00 92.50 100 THR A O 1
ATOM 780 N N . PHE A 1 101 ? 1.534 5.593 1.211 1.00 93.81 101 PHE A N 1
ATOM 781 C CA . PHE A 1 101 ? 0.257 5.021 1.602 1.00 93.81 101 PHE A CA 1
ATOM 782 C C . PHE A 1 101 ? -0.158 5.649 2.928 1.00 93.81 101 PHE A C 1
ATOM 784 O O . PHE A 1 101 ? 0.666 5.882 3.813 1.00 93.81 101 PHE A O 1
ATOM 791 N N . SER A 1 102 ? -1.437 5.970 3.060 1.00 92.75 102 SER A N 1
ATOM 792 C CA . SER A 1 102 ? -2.015 6.575 4.252 1.00 92.75 102 SER A CA 1
ATOM 793 C C . SER A 1 102 ? -3.444 6.091 4.435 1.00 92.75 102 SER A C 1
ATOM 795 O O . SER A 1 102 ? -4.240 6.120 3.501 1.00 92.75 102 SER A O 1
ATOM 797 N N . GLY A 1 103 ? -3.783 5.698 5.659 1.00 91.62 103 GLY A N 1
ATOM 798 C CA . GLY A 1 103 ? -5.137 5.324 6.051 1.00 91.62 103 GLY A CA 1
ATOM 799 C C . GLY A 1 103 ? -5.527 6.028 7.343 1.00 91.62 103 GLY A C 1
ATOM 800 O O . GLY A 1 103 ? -4.748 6.039 8.294 1.00 91.62 103 GLY A O 1
ATOM 801 N N . PHE A 1 104 ? -6.714 6.630 7.384 1.00 90.81 104 PHE A N 1
ATOM 802 C CA . PHE A 1 104 ? -7.218 7.323 8.572 1.00 90.81 104 PHE A CA 1
ATOM 803 C C . PHE A 1 104 ? -8.723 7.122 8.750 1.00 90.81 104 PHE A C 1
ATOM 805 O O . PHE A 1 104 ? -9.477 7.075 7.779 1.00 90.81 104 PHE A O 1
ATOM 812 N N . LEU A 1 105 ? -9.148 6.987 10.008 1.00 91.75 105 LEU A N 1
ATOM 813 C CA . LEU A 1 105 ? -10.554 6.906 10.398 1.00 91.75 105 LEU A CA 1
ATOM 814 C C . LEU A 1 105 ? -11.195 8.294 10.250 1.00 91.75 105 LEU A C 1
ATOM 816 O O . LEU A 1 105 ? -10.701 9.260 10.824 1.00 91.75 105 LEU A O 1
ATOM 820 N N . LEU A 1 106 ? -12.289 8.381 9.496 1.00 91.25 106 LEU A N 1
ATOM 821 C CA . LEU A 1 106 ? -13.096 9.593 9.351 1.00 91.25 106 LEU A CA 1
ATOM 822 C C . LEU A 1 106 ? -14.177 9.672 10.428 1.00 91.25 106 LEU A C 1
ATOM 824 O O . LEU A 1 106 ? -14.323 10.697 11.088 1.00 91.25 106 LEU A O 1
ATOM 828 N N . CYS A 1 107 ? -14.928 8.585 10.614 1.00 91.31 107 CYS A N 1
ATOM 829 C CA . CYS A 1 107 ? -15.957 8.499 11.642 1.00 91.31 107 CYS A CA 1
ATOM 830 C C . CYS A 1 107 ? -16.088 7.065 12.182 1.00 91.31 107 CYS A C 1
ATOM 832 O O . CYS A 1 107 ? -16.173 6.124 11.386 1.00 91.31 107 CYS A O 1
ATOM 834 N N . PRO A 1 108 ? -16.092 6.873 13.514 1.00 92.12 108 PRO A N 1
ATOM 835 C CA . PRO A 1 108 ? -16.408 5.583 14.122 1.00 92.12 108 PRO A CA 1
ATOM 836 C C . PRO A 1 108 ? -17.907 5.262 13.989 1.00 92.12 108 PRO A C 1
ATOM 838 O O . PRO A 1 108 ? -18.725 6.180 13.894 1.00 92.12 108 PRO A O 1
ATOM 841 N N . VAL A 1 109 ? -18.259 3.971 14.005 1.00 86.19 109 VAL A N 1
ATOM 842 C CA . VAL A 1 109 ? -19.652 3.471 14.018 1.00 86.19 109 VAL A CA 1
ATOM 843 C C . VAL A 1 109 ? -19.902 2.449 15.113 1.00 86.19 109 VAL A C 1
ATOM 845 O O . VAL A 1 109 ? -18.984 1.645 15.398 1.00 86.19 109 VAL A O 1
#

Secondary structure (DSSP, 8-state):
-B---SS-EE------S--GGG-EETTTTEEE--S-EEEEEEEE----STT-B-EEEEEETTEEEEEEETT------SSEEEEEEPTTB-B---TT--SEEEEEEEEE-

Mean predicted aligned error: 5.3 Å